Protein AF-A0A2E4EII8-F1 (afdb_monomer_lite)

pLDDT: mean 91.2, std 9.84, range [49.47, 97.19]

Secondary structure (DSSP, 8-state):
--TT-EEEEEEEEE-TTS-EEEEEEEEEEHHHHHHHHHHHHHHHHHHHTT---HHHHHHHHHHHHHTT--

Radius of gyration: 13.53 Å; chains: 1; bounding box: 37×23×30 Å

Structure (mmCIF, N/CA/C/O backbone):
data_AF-A0A2E4EII8-F1
#
_entry.id   AF-A0A2E4EII8-F1
#
loop_
_atom_site.group_PDB
_atom_site.id
_atom_site.type_symbol
_atom_site.label_atom_id
_atom_site.label_alt_id
_atom_site.label_comp_id
_atom_site.label_asym_id
_atom_site.label_entity_id
_atom_site.label_seq_id
_atom_site.pdbx_PDB_ins_code
_atom_site.Cartn_x
_atom_site.Cartn_y
_atom_site.Cartn_z
_atom_site.occupancy
_atom_site.B_iso_or_equiv
_atom_site.auth_seq_id
_atom_site.auth_comp_id
_atom_site.auth_asym_id
_atom_site.auth_atom_id
_atom_site.pdbx_PDB_model_num
ATOM 1 N N . MET A 1 1 ? -19.973 -15.456 6.940 1.00 49.47 1 MET A N 1
ATOM 2 C CA . MET A 1 1 ? -19.038 -14.553 7.640 1.00 49.47 1 MET A CA 1
ATOM 3 C C . MET A 1 1 ? -19.643 -13.165 7.559 1.00 49.47 1 MET A C 1
ATOM 5 O O . MET A 1 1 ? -20.170 -12.827 6.506 1.00 49.47 1 MET A O 1
ATOM 9 N N . SER A 1 2 ? -19.732 -12.450 8.678 1.00 49.53 2 SER A N 1
ATOM 10 C CA . SER A 1 2 ? -20.339 -11.114 8.723 1.00 49.53 2 SER A CA 1
ATOM 11 C C . SER A 1 2 ? -19.464 -10.146 7.923 1.00 49.53 2 SER A C 1
ATOM 13 O O . SER A 1 2 ? -18.264 -10.091 8.155 1.00 49.53 2 SER A O 1
ATOM 15 N N . GLN A 1 3 ? -20.047 -9.400 6.982 1.00 53.31 3 GLN A N 1
ATOM 16 C CA . GLN A 1 3 ? -19.362 -8.445 6.092 1.00 53.31 3 GLN A CA 1
ATOM 17 C C . GLN A 1 3 ? -18.829 -7.182 6.805 1.00 53.31 3 GLN A C 1
ATOM 19 O O . GLN A 1 3 ? -18.703 -6.135 6.184 1.00 53.31 3 GLN A O 1
ATOM 24 N N . ASN A 1 4 ? -18.558 -7.242 8.110 1.00 63.34 4 ASN A N 1
ATOM 25 C CA . ASN A 1 4 ? -18.239 -6.055 8.905 1.00 63.34 4 ASN A CA 1
ATOM 26 C C . ASN A 1 4 ? -17.147 -6.278 9.955 1.00 63.34 4 ASN A C 1
ATOM 28 O O . ASN A 1 4 ? -17.024 -5.479 10.882 1.00 63.34 4 ASN A O 1
ATOM 32 N N . ASP A 1 5 ? -16.361 -7.347 9.822 1.00 87.81 5 ASP A N 1
ATOM 33 C CA . ASP A 1 5 ? -15.187 -7.524 10.668 1.00 87.81 5 ASP A CA 1
ATOM 34 C C . ASP A 1 5 ? -14.153 -6.487 10.237 1.00 87.81 5 ASP A C 1
ATOM 36 O O . ASP A 1 5 ? -13.647 -6.504 9.106 1.00 87.81 5 ASP A O 1
ATOM 40 N N . LYS A 1 6 ? -13.924 -5.533 11.132 1.00 90.81 6 LYS A N 1
ATOM 41 C CA . LYS A 1 6 ? -12.910 -4.508 10.990 1.00 90.81 6 LYS A CA 1
ATOM 42 C C . LYS A 1 6 ? -11.626 -4.946 11.676 1.00 90.81 6 LYS A C 1
ATOM 44 O O . LYS A 1 6 ? -11.659 -5.709 12.641 1.00 90.81 6 LYS A O 1
ATOM 49 N N . ILE A 1 7 ? -10.507 -4.474 11.152 1.00 91.62 7 ILE A N 1
ATOM 50 C CA . ILE A 1 7 ? -9.179 -4.727 11.687 1.00 91.62 7 ILE A CA 1
ATOM 51 C C . ILE A 1 7 ? -8.412 -3.417 11.788 1.00 91.62 7 ILE A C 1
ATOM 53 O O . ILE A 1 7 ? -8.544 -2.539 10.933 1.00 91.62 7 ILE A O 1
ATOM 57 N N . ASP A 1 8 ? -7.582 -3.327 12.817 1.00 92.50 8 ASP A N 1
ATOM 58 C CA . ASP A 1 8 ? -6.603 -2.260 12.934 1.00 92.50 8 ASP A CA 1
ATOM 59 C C . ASP A 1 8 ? -5.406 -2.581 12.043 1.00 92.50 8 ASP A C 1
ATOM 61 O O . ASP A 1 8 ? -4.817 -3.665 12.123 1.00 92.50 8 ASP A O 1
ATOM 65 N N . ILE A 1 9 ? -5.035 -1.626 11.200 1.00 90.38 9 ILE A N 1
ATOM 66 C CA . ILE A 1 9 ? -3.820 -1.682 10.397 1.00 90.38 9 ILE A CA 1
ATOM 67 C C . ILE A 1 9 ? -2.893 -0.528 10.758 1.00 90.38 9 ILE A C 1
ATOM 69 O O . ILE A 1 9 ? -3.317 0.522 11.246 1.00 90.38 9 ILE A O 1
ATOM 73 N N . THR A 1 10 ? -1.610 -0.729 10.477 1.00 92.00 10 THR A N 1
ATOM 74 C CA . THR A 1 10 ? -0.575 0.289 10.626 1.00 92.00 10 THR A CA 1
ATOM 75 C C . THR A 1 10 ? 0.193 0.415 9.320 1.00 92.00 10 THR A C 1
ATOM 77 O O . THR A 1 10 ? 0.717 -0.575 8.808 1.00 92.00 10 THR A O 1
ATOM 80 N N . LEU A 1 11 ? 0.273 1.635 8.797 1.00 88.88 11 LEU A N 1
ATOM 81 C CA . LEU A 1 11 ? 1.016 1.983 7.593 1.00 88.88 11 LEU A CA 1
ATOM 82 C C . LEU A 1 11 ? 2.153 2.924 7.961 1.00 88.88 11 LEU A C 1
ATOM 84 O O . LEU A 1 11 ? 1.942 3.913 8.658 1.00 88.88 11 LEU A O 1
ATOM 88 N N . ASN A 1 12 ? 3.354 2.610 7.488 1.00 92.06 12 ASN A N 1
ATOM 89 C CA . ASN A 1 12 ? 4.526 3.446 7.699 1.00 92.06 12 ASN A CA 1
ATOM 90 C C . ASN A 1 12 ? 4.876 4.172 6.403 1.00 92.06 12 ASN A C 1
ATOM 92 O O . ASN A 1 12 ? 4.959 3.549 5.344 1.00 92.06 12 ASN A O 1
ATOM 96 N N . GLU A 1 13 ? 5.120 5.472 6.511 1.00 89.69 13 GLU A N 1
ATOM 97 C CA . GLU A 1 13 ? 5.756 6.258 5.462 1.00 89.69 13 GLU A CA 1
ATOM 98 C C . GLU A 1 13 ? 7.267 6.133 5.634 1.00 89.69 13 GLU A C 1
ATOM 100 O O . GLU A 1 13 ? 7.781 6.308 6.743 1.00 89.69 13 GLU A O 1
ATOM 105 N N . PHE A 1 14 ? 7.973 5.816 4.553 1.00 93.56 14 PHE A N 1
ATOM 106 C CA . PHE A 1 14 ? 9.418 5.631 4.567 1.00 93.56 14 PHE A CA 1
ATOM 107 C C . PHE A 1 14 ? 10.107 6.737 3.769 1.00 93.56 14 PHE A C 1
ATOM 109 O O . PHE A 1 14 ? 9.634 7.114 2.697 1.00 93.56 14 PHE A O 1
ATOM 116 N N . ASP A 1 15 ? 11.236 7.229 4.275 1.00 93.50 15 ASP A N 1
ATOM 117 C CA . ASP A 1 15 ? 12.128 8.091 3.502 1.00 93.50 15 ASP A CA 1
ATOM 118 C C . ASP A 1 15 ? 12.897 7.302 2.421 1.00 93.50 15 ASP A C 1
ATOM 120 O O . ASP A 1 15 ? 12.793 6.077 2.299 1.00 93.50 15 ASP A O 1
ATOM 124 N N . ASN A 1 16 ? 13.699 8.012 1.622 1.00 94.88 16 ASN A N 1
ATOM 125 C CA . ASN A 1 16 ? 14.512 7.404 0.562 1.00 94.88 16 ASN A CA 1
ATOM 126 C C . ASN A 1 16 ? 15.582 6.428 1.088 1.00 94.88 16 ASN A C 1
ATOM 128 O O . ASN A 1 16 ? 16.087 5.615 0.313 1.00 94.88 16 ASN A O 1
ATOM 132 N N . ASP A 1 17 ? 15.920 6.503 2.376 1.00 95.75 17 ASP A N 1
ATOM 133 C CA . ASP A 1 17 ? 16.881 5.622 3.040 1.00 95.75 17 ASP A CA 1
ATOM 134 C C . ASP A 1 17 ? 16.196 4.382 3.652 1.00 95.75 17 ASP A C 1
ATOM 136 O O . ASP A 1 17 ? 16.866 3.475 4.150 1.00 95.75 17 ASP A O 1
ATOM 140 N N . GLY A 1 18 ? 14.863 4.303 3.575 1.00 92.81 18 GLY A N 1
ATOM 141 C CA . GLY A 1 18 ? 14.064 3.199 4.095 1.00 92.81 18 GLY A CA 1
ATOM 142 C C . GLY A 1 18 ? 13.782 3.293 5.593 1.00 92.81 18 GLY A C 1
ATOM 143 O O . GLY A 1 18 ? 13.384 2.294 6.197 1.00 92.81 18 GLY A O 1
ATOM 144 N N . ASN A 1 19 ? 13.966 4.463 6.208 1.00 95.12 19 ASN A N 1
ATOM 145 C CA . ASN A 1 19 ? 13.582 4.692 7.596 1.00 95.12 19 ASN A CA 1
ATOM 146 C C . ASN A 1 19 ? 12.120 5.127 7.662 1.00 95.12 19 ASN A C 1
ATOM 148 O O . ASN A 1 19 ? 11.684 5.977 6.888 1.00 95.12 19 ASN A O 1
ATOM 152 N N . ALA A 1 20 ? 11.363 4.567 8.607 1.00 94.38 20 ALA A N 1
ATOM 153 C CA . ALA A 1 20 ? 10.002 5.020 8.857 1.00 94.38 20 ALA A CA 1
ATOM 154 C C . ALA A 1 20 ? 10.034 6.438 9.453 1.00 94.38 20 ALA A C 1
ATOM 156 O O . ALA A 1 20 ? 10.601 6.646 10.527 1.00 94.38 20 ALA A O 1
ATOM 157 N N . VAL A 1 21 ? 9.428 7.399 8.758 1.00 96.19 21 VAL A N 1
ATOM 158 C CA . VAL A 1 21 ? 9.334 8.808 9.179 1.00 96.19 21 VAL A CA 1
ATOM 159 C C . VAL A 1 21 ? 7.947 9.171 9.699 1.00 96.19 21 VAL A C 1
ATOM 161 O O . VAL A 1 21 ? 7.807 10.145 10.437 1.00 96.19 21 VAL A O 1
ATOM 1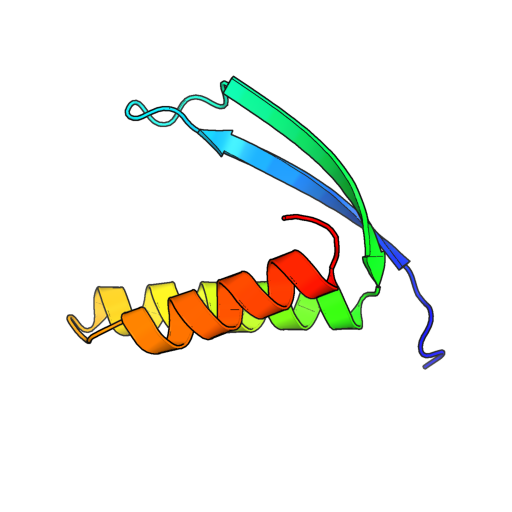64 N N . ASN A 1 22 ? 6.933 8.374 9.359 1.00 91.81 22 ASN A N 1
ATOM 165 C CA . ASN A 1 22 ? 5.563 8.563 9.812 1.00 91.81 22 ASN A CA 1
ATOM 166 C C . ASN A 1 22 ? 4.850 7.216 9.977 1.00 91.81 22 ASN A C 1
ATOM 168 O O . ASN A 1 22 ? 5.206 6.232 9.324 1.00 91.81 22 ASN A O 1
ATOM 172 N N . THR A 1 23 ? 3.835 7.183 10.837 1.00 91.25 23 THR A N 1
ATOM 173 C CA . THR A 1 23 ? 3.034 5.991 11.117 1.00 91.25 23 THR A CA 1
ATOM 174 C C . THR A 1 23 ? 1.565 6.380 11.218 1.00 91.25 23 THR A C 1
ATOM 176 O O . THR A 1 23 ? 1.179 7.189 12.061 1.00 91.25 23 THR A O 1
ATOM 179 N N . HIS A 1 24 ? 0.739 5.753 10.390 1.00 87.00 24 HIS A N 1
ATOM 180 C CA . HIS A 1 24 ? -0.706 5.913 10.370 1.00 87.00 24 HIS A CA 1
ATOM 181 C C . HIS A 1 24 ? -1.362 4.640 10.888 1.00 87.00 24 HIS A C 1
ATOM 183 O O . HIS A 1 24 ? -1.128 3.557 10.352 1.00 87.00 24 HIS A O 1
ATOM 189 N N . SER A 1 25 ? -2.200 4.775 11.913 1.00 91.12 25 SER A N 1
ATOM 190 C CA . SER A 1 25 ? -3.036 3.686 12.416 1.00 91.12 25 SER A CA 1
ATOM 191 C C . SER A 1 25 ? -4.489 3.973 12.093 1.00 91.12 25 SER A C 1
ATOM 193 O O . SER A 1 25 ? -4.971 5.082 12.331 1.00 91.12 25 SER A O 1
ATOM 195 N N . MET A 1 26 ? -5.185 2.976 11.563 1.00 90.88 26 MET A N 1
ATOM 196 C CA . MET A 1 26 ? -6.592 3.103 11.213 1.00 90.88 26 MET A CA 1
ATOM 197 C C . MET A 1 26 ? -7.313 1.768 11.248 1.00 90.88 26 MET A C 1
ATOM 199 O O . MET A 1 26 ? -6.700 0.707 11.155 1.00 90.88 26 MET A O 1
ATOM 203 N N . GLU A 1 27 ? -8.631 1.860 11.337 1.00 94.06 27 GLU A N 1
ATOM 204 C CA . GLU A 1 27 ? -9.528 0.721 11.345 1.00 94.06 27 GLU A CA 1
ATOM 205 C C . GLU A 1 27 ? -10.213 0.613 9.974 1.00 94.06 27 GLU A C 1
ATOM 207 O O . GLU A 1 27 ? -10.980 1.498 9.586 1.00 94.06 27 GLU A O 1
ATOM 212 N N . ILE A 1 28 ? -9.961 -0.479 9.252 1.00 93.25 28 ILE A N 1
ATOM 213 C CA . ILE A 1 28 ? -10.575 -0.756 7.945 1.00 93.25 28 ILE A CA 1
ATOM 214 C C . ILE A 1 28 ? -11.286 -2.105 7.957 1.00 93.25 28 ILE A C 1
ATOM 216 O O . ILE A 1 28 ? -11.033 -2.955 8.810 1.00 93.25 28 ILE A O 1
ATOM 220 N N . SER A 1 29 ? -12.198 -2.328 7.012 1.00 93.75 29 SER A N 1
ATOM 221 C CA . SER A 1 29 ? -12.813 -3.649 6.862 1.00 93.75 29 SER A CA 1
ATOM 222 C C . SER A 1 29 ? -11.795 -4.684 6.377 1.00 93.75 29 SER A C 1
ATOM 224 O O . SER A 1 29 ? -10.869 -4.383 5.624 1.00 93.75 29 SER A O 1
ATOM 226 N N . THR A 1 30 ? -12.007 -5.942 6.752 1.00 92.75 30 THR A N 1
ATOM 227 C CA . THR A 1 30 ? -11.244 -7.081 6.212 1.00 92.75 30 THR A CA 1
ATOM 228 C C . THR A 1 30 ? -11.280 -7.156 4.682 1.00 92.75 30 THR A C 1
ATOM 230 O O . THR A 1 30 ? -10.288 -7.547 4.072 1.00 92.75 30 THR A O 1
ATOM 233 N N . ALA A 1 31 ? -12.389 -6.748 4.056 1.00 92.25 31 ALA A N 1
ATOM 234 C CA . ALA A 1 31 ? -12.516 -6.686 2.602 1.00 92.25 31 ALA A CA 1
ATOM 235 C C . ALA A 1 31 ? -11.584 -5.625 1.993 1.00 92.25 31 ALA A C 1
ATOM 237 O O . ALA A 1 31 ? -10.805 -5.951 1.104 1.00 92.25 31 ALA A O 1
ATOM 238 N N . GLN A 1 32 ? -11.600 -4.400 2.527 1.00 93.50 32 GLN A N 1
ATOM 239 C CA . GLN A 1 32 ? -10.694 -3.317 2.118 1.00 93.50 32 GLN A CA 1
ATOM 240 C C . GLN A 1 32 ? -9.223 -3.709 2.299 1.00 93.50 32 GLN A C 1
ATOM 242 O O . GLN A 1 32 ? -8.409 -3.521 1.400 1.00 93.50 32 GLN A O 1
ATOM 247 N N . ALA A 1 33 ? -8.885 -4.329 3.433 1.00 92.56 33 ALA A N 1
ATOM 248 C CA . ALA A 1 33 ? -7.527 -4.801 3.684 1.00 92.56 33 ALA A CA 1
ATOM 249 C C . ALA A 1 33 ? -7.086 -5.852 2.656 1.00 92.56 33 ALA A C 1
ATOM 251 O O . ALA A 1 33 ? -5.961 -5.806 2.159 1.00 92.56 33 ALA A O 1
ATOM 252 N N . SER A 1 34 ? -7.972 -6.796 2.323 1.00 94.38 34 SER A N 1
ATOM 253 C CA . SER A 1 34 ? -7.703 -7.820 1.312 1.00 94.38 34 SER A CA 1
ATOM 254 C C . SER A 1 34 ? -7.471 -7.215 -0.072 1.00 94.38 34 SER A C 1
ATOM 256 O O . SER A 1 34 ? -6.605 -7.705 -0.795 1.00 94.38 34 SER A O 1
ATOM 258 N N . ASP A 1 35 ? -8.228 -6.182 -0.431 1.00 94.44 35 ASP A N 1
ATOM 259 C CA . ASP A 1 35 ? -8.145 -5.508 -1.728 1.00 94.44 35 ASP A CA 1
ATOM 260 C C . ASP A 1 35 ? -6.803 -4.776 -1.889 1.00 94.44 35 ASP A C 1
ATOM 262 O O . ASP A 1 35 ? -6.038 -5.037 -2.821 1.00 94.44 35 ASP A O 1
ATOM 266 N N . VAL A 1 36 ? -6.427 -3.985 -0.877 1.00 93.94 36 VAL A N 1
ATOM 267 C CA . VAL A 1 36 ? -5.125 -3.302 -0.809 1.00 93.94 36 VAL A CA 1
ATOM 268 C C . VAL A 1 36 ? -3.964 -4.302 -0.889 1.00 93.94 36 VAL A C 1
ATOM 270 O O . VAL A 1 36 ? -3.015 -4.097 -1.648 1.00 93.94 36 VAL A O 1
ATOM 273 N N . ILE A 1 37 ? -4.029 -5.415 -0.144 1.00 94.50 37 ILE A N 1
ATOM 274 C CA . ILE A 1 37 ? -2.988 -6.457 -0.176 1.00 94.50 37 ILE A CA 1
ATOM 275 C C . ILE A 1 37 ? -2.892 -7.099 -1.567 1.00 94.50 37 ILE A C 1
ATOM 277 O O . ILE A 1 37 ? -1.781 -7.362 -2.037 1.00 94.50 37 ILE A O 1
ATOM 281 N N . ALA A 1 38 ? -4.024 -7.356 -2.229 1.00 96.19 38 ALA A N 1
ATOM 282 C CA . ALA A 1 38 ? -4.053 -7.978 -3.548 1.00 96.19 38 ALA A CA 1
ATOM 283 C C . ALA A 1 38 ? -3.388 -7.090 -4.610 1.00 96.19 38 ALA A C 1
ATOM 285 O O . ALA A 1 38 ? -2.453 -7.551 -5.274 1.00 96.19 38 ALA A O 1
ATOM 286 N N . HIS A 1 39 ? -3.793 -5.822 -4.718 1.00 97.00 39 HIS A N 1
ATOM 287 C CA . HIS A 1 3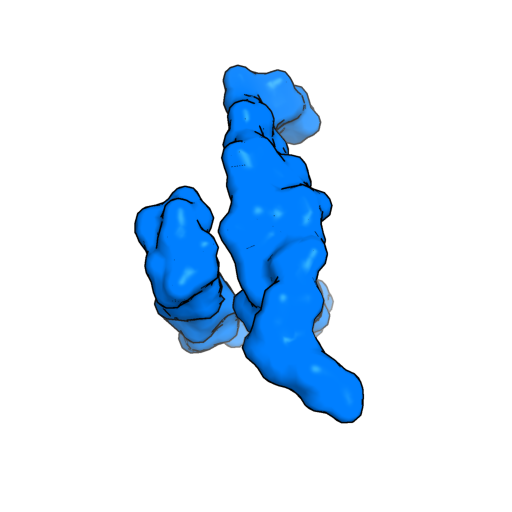9 ? -3.214 -4.888 -5.688 1.00 97.00 39 HIS A CA 1
ATOM 288 C C . HIS A 1 39 ? -1.735 -4.592 -5.392 1.00 97.00 39 HIS A C 1
ATOM 290 O O . HIS A 1 39 ? -0.898 -4.633 -6.298 1.00 97.00 39 HIS A O 1
ATOM 296 N N . ALA A 1 40 ? -1.349 -4.424 -4.120 1.00 95.25 40 ALA A N 1
ATOM 297 C CA . ALA A 1 40 ? 0.057 -4.256 -3.744 1.00 95.25 40 ALA A CA 1
ATOM 298 C C . ALA A 1 40 ? 0.916 -5.480 -4.124 1.00 95.25 40 ALA A C 1
ATOM 300 O O . ALA A 1 40 ? 2.026 -5.339 -4.649 1.00 95.25 40 ALA A O 1
ATOM 301 N N . ALA A 1 41 ? 0.404 -6.698 -3.908 1.00 97.19 41 ALA A N 1
ATOM 302 C CA . ALA A 1 41 ? 1.091 -7.923 -4.308 1.00 97.19 41 ALA A CA 1
ATOM 303 C C . ALA A 1 41 ? 1.224 -8.033 -5.836 1.00 97.19 41 ALA A C 1
ATOM 305 O O . ALA A 1 41 ? 2.299 -8.382 -6.335 1.00 97.19 41 ALA A O 1
ATOM 306 N N . GLN A 1 42 ? 0.170 -7.700 -6.585 1.00 96.38 42 GLN A N 1
ATOM 307 C CA . GLN A 1 42 ? 0.190 -7.670 -8.049 1.00 96.38 42 GLN A CA 1
ATOM 308 C C . GLN A 1 42 ? 1.223 -6.669 -8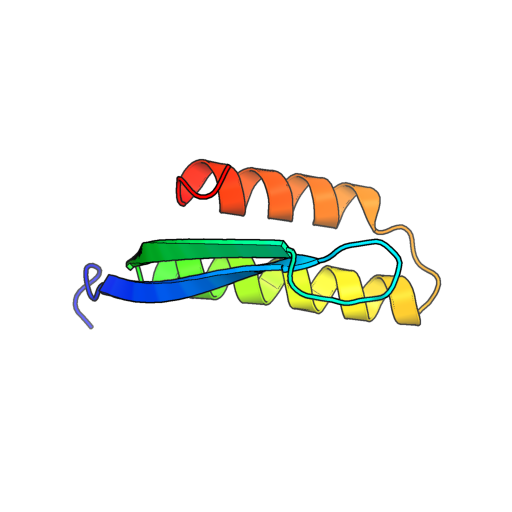.580 1.00 96.38 42 GLN A C 1
ATOM 310 O O . GLN A 1 42 ? 2.020 -7.035 -9.447 1.00 96.38 42 GLN A O 1
ATOM 315 N N . ALA A 1 43 ? 1.293 -5.461 -8.010 1.00 96.69 43 ALA A N 1
ATOM 316 C CA . ALA A 1 43 ? 2.286 -4.455 -8.384 1.00 96.69 43 ALA A CA 1
ATOM 317 C C . ALA A 1 43 ? 3.719 -4.983 -8.203 1.00 96.69 43 ALA A C 1
ATOM 319 O O . ALA A 1 43 ? 4.559 -4.844 -9.095 1.00 96.69 43 ALA A O 1
ATOM 320 N N . ILE A 1 44 ? 4.003 -5.670 -7.087 1.00 96.19 44 ILE A N 1
ATOM 321 C CA . ILE A 1 44 ? 5.316 -6.289 -6.839 1.00 96.19 44 ILE A CA 1
ATOM 322 C C . ILE A 1 44 ? 5.619 -7.384 -7.871 1.00 96.19 44 ILE A C 1
ATOM 324 O O . ILE A 1 44 ? 6.741 -7.446 -8.383 1.00 96.19 44 ILE A O 1
ATOM 328 N N . ILE A 1 45 ? 4.649 -8.252 -8.172 1.00 97.00 45 ILE A N 1
ATOM 329 C CA . ILE A 1 45 ? 4.813 -9.355 -9.130 1.00 97.00 45 ILE A CA 1
ATOM 330 C C . ILE A 1 45 ? 5.115 -8.809 -10.529 1.00 97.00 45 ILE A C 1
ATOM 332 O O . ILE A 1 45 ? 6.103 -9.219 -11.143 1.00 97.00 45 ILE A O 1
ATOM 336 N N . ILE A 1 46 ? 4.315 -7.857 -11.011 1.00 96.38 46 ILE A N 1
ATOM 337 C CA . ILE A 1 46 ? 4.473 -7.267 -12.345 1.00 96.38 46 ILE A CA 1
ATOM 338 C C . ILE A 1 46 ? 5.792 -6.496 -12.438 1.00 96.38 46 ILE A C 1
ATOM 340 O O . ILE A 1 46 ? 6.552 -6.705 -13.386 1.00 96.38 46 ILE A O 1
ATOM 344 N N . ARG A 1 47 ? 6.129 -5.687 -11.423 1.00 97.19 47 ARG A N 1
ATOM 345 C CA . ARG A 1 47 ? 7.413 -4.973 -11.360 1.00 97.19 47 ARG A CA 1
ATOM 346 C C . ARG A 1 47 ? 8.597 -5.933 -11.457 1.00 97.19 47 ARG A C 1
ATOM 348 O O . ARG A 1 47 ? 9.543 -5.668 -12.193 1.00 97.19 47 ARG A O 1
ATOM 355 N N . ARG A 1 48 ? 8.563 -7.057 -10.731 1.00 96.88 48 ARG A N 1
ATOM 356 C CA . ARG A 1 48 ? 9.631 -8.075 -10.768 1.00 96.88 48 ARG A CA 1
ATOM 357 C C . ARG A 1 48 ? 9.744 -8.770 -12.121 1.00 96.88 48 ARG A C 1
ATOM 359 O O . ARG A 1 48 ? 10.841 -9.169 -12.494 1.00 96.88 48 ARG A O 1
ATOM 366 N N . ALA A 1 49 ? 8.639 -8.892 -12.849 1.00 96.88 49 ALA A N 1
ATOM 367 C CA . ALA A 1 49 ? 8.627 -9.400 -14.215 1.00 96.88 49 ALA A CA 1
ATOM 368 C C . ALA A 1 49 ? 9.078 -8.357 -15.261 1.00 96.88 49 ALA A C 1
ATOM 370 O O . ALA A 1 49 ? 9.156 -8.688 -16.442 1.00 96.88 49 ALA A O 1
ATOM 371 N N . GLY A 1 50 ? 9.371 -7.114 -14.854 1.00 96.50 50 GLY A N 1
ATOM 372 C CA . GLY A 1 50 ? 9.708 -6.013 -15.761 1.00 96.50 50 GLY A CA 1
ATOM 373 C C . GLY A 1 50 ? 8.507 -5.467 -16.542 1.00 96.50 50 GLY A C 1
ATOM 374 O O . GLY A 1 50 ? 8.696 -4.850 -17.587 1.00 96.50 50 GLY A O 1
ATOM 375 N N . GLY A 1 51 ? 7.283 -5.728 -16.073 1.00 96.00 51 GLY A N 1
ATOM 376 C CA . GLY A 1 51 ? 6.052 -5.247 -16.697 1.00 96.00 51 GLY A CA 1
ATOM 377 C C . GLY A 1 51 ? 5.692 -3.812 -16.303 1.00 96.00 51 GLY A C 1
ATOM 378 O O . GLY A 1 51 ? 6.259 -3.246 -15.368 1.00 96.00 51 GLY A O 1
ATOM 379 N N . ASN A 1 52 ? 4.717 -3.242 -17.015 1.00 95.25 52 ASN A N 1
ATOM 380 C CA . ASN A 1 52 ? 4.127 -1.953 -16.663 1.00 95.25 52 ASN A CA 1
ATOM 381 C C . ASN A 1 52 ? 3.183 -2.124 -15.457 1.00 95.25 52 ASN A C 1
ATOM 383 O O . ASN A 1 52 ? 2.272 -2.949 -15.514 1.00 95.25 52 ASN A O 1
ATOM 387 N N . ILE A 1 53 ? 3.410 -1.348 -14.395 1.00 97.12 53 ILE A N 1
ATOM 388 C CA . ILE A 1 53 ? 2.620 -1.369 -13.159 1.00 97.12 53 ILE A CA 1
ATOM 389 C C . ILE A 1 53 ? 1.601 -0.233 -13.042 1.00 97.12 53 ILE A C 1
ATOM 391 O O . ILE A 1 53 ? 0.836 -0.264 -12.090 1.00 97.12 53 ILE A O 1
ATOM 395 N N . ASP A 1 54 ? 1.563 0.722 -13.974 1.00 96.69 54 ASP A N 1
ATOM 396 C CA . ASP A 1 54 ? 0.769 1.956 -13.871 1.00 96.69 54 ASP A CA 1
ATOM 397 C C . ASP A 1 54 ? -0.706 1.654 -13.572 1.00 96.69 54 ASP A C 1
ATOM 399 O O . ASP A 1 54 ? -1.226 2.096 -12.559 1.00 96.69 54 ASP A O 1
ATOM 403 N N . ALA A 1 55 ? -1.338 0.774 -14.356 1.00 93.81 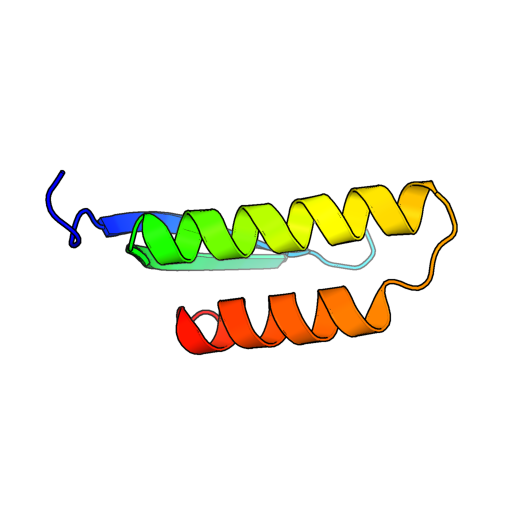55 ALA A N 1
ATOM 404 C CA . ALA A 1 55 ? -2.742 0.409 -14.148 1.00 93.81 55 ALA A CA 1
ATOM 405 C C . ALA A 1 55 ? -3.012 -0.246 -12.779 1.00 93.81 55 ALA A C 1
ATOM 407 O O . ALA A 1 55 ? -4.072 -0.050 -12.199 1.00 93.81 55 ALA A O 1
ATOM 408 N N . VAL A 1 56 ? -2.059 -1.020 -12.246 1.00 95.62 56 VAL A N 1
ATOM 409 C CA . VAL A 1 56 ? -2.209 -1.645 -10.920 1.00 95.62 56 VAL A CA 1
ATOM 410 C C . VAL A 1 56 ? -1.935 -0.642 -9.803 1.00 95.62 56 VAL A C 1
ATOM 412 O O . VAL A 1 56 ? -2.497 -0.772 -8.720 1.00 95.62 56 VAL A O 1
ATOM 415 N N . LEU A 1 57 ? -1.082 0.356 -10.044 1.00 96.81 57 LEU A N 1
ATOM 416 C CA . LEU A 1 57 ? -0.900 1.466 -9.117 1.00 96.81 57 LEU A CA 1
ATOM 417 C C . LEU A 1 57 ? -2.142 2.359 -9.073 1.00 96.81 57 LEU A C 1
ATOM 419 O O . LEU A 1 57 ? -2.524 2.738 -7.974 1.00 96.81 57 LEU A O 1
ATOM 423 N N . ASP A 1 58 ? -2.798 2.606 -10.209 1.00 97.06 58 ASP A N 1
ATOM 424 C CA . ASP A 1 58 ? -4.067 3.342 -10.266 1.00 97.06 58 ASP A CA 1
ATOM 425 C C . ASP A 1 58 ? -5.164 2.607 -9.466 1.00 97.06 58 ASP A C 1
ATOM 427 O O . ASP A 1 58 ? -5.844 3.210 -8.637 1.00 97.06 58 ASP A O 1
ATOM 431 N N . GLU A 1 59 ? -5.299 1.284 -9.644 1.00 96.44 59 GLU A N 1
ATOM 432 C CA . GLU A 1 59 ? -6.247 0.463 -8.867 1.00 96.44 59 GLU A CA 1
ATOM 433 C C . GLU A 1 59 ? -5.889 0.415 -7.371 1.00 96.44 59 GLU A C 1
ATOM 435 O O . GLU A 1 59 ? -6.766 0.488 -6.5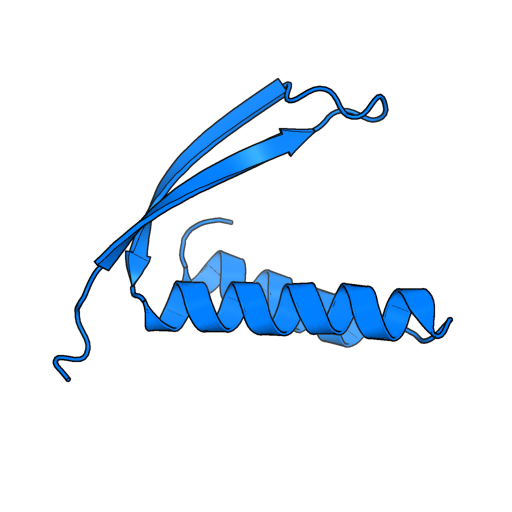09 1.00 96.44 59 GLU A O 1
ATOM 440 N N . LEU A 1 60 ? -4.596 0.325 -7.036 1.00 96.19 60 LEU A N 1
ATOM 441 C CA . LEU A 1 60 ? -4.140 0.374 -5.647 1.00 96.19 60 LEU A CA 1
ATOM 442 C C . LEU A 1 60 ? -4.437 1.737 -5.007 1.00 96.19 60 LEU A C 1
ATOM 444 O O . LEU A 1 60 ? -4.853 1.780 -3.851 1.00 96.19 60 LEU A O 1
ATOM 448 N N . GLU A 1 61 ? -4.224 2.834 -5.732 1.00 95.62 61 GLU A N 1
ATOM 449 C CA . GLU A 1 61 ? -4.547 4.185 -5.274 1.00 95.62 61 GLU A CA 1
ATOM 450 C C . GLU A 1 61 ? -6.050 4.315 -5.004 1.00 95.62 61 GLU A C 1
ATOM 452 O O . GLU A 1 61 ? -6.433 4.748 -3.917 1.00 95.62 61 GLU A O 1
ATOM 457 N N . GLU A 1 62 ? -6.902 3.831 -5.914 1.00 95.50 62 GLU A N 1
ATOM 458 C CA . GLU A 1 62 ? -8.354 3.802 -5.708 1.00 95.50 62 GLU A CA 1
ATOM 459 C C . GLU A 1 62 ? -8.741 2.993 -4.458 1.00 95.50 62 GLU A C 1
ATOM 461 O O . GLU A 1 62 ? -9.504 3.478 -3.615 1.00 95.50 62 GLU A O 1
ATOM 466 N N . ALA A 1 63 ? -8.174 1.796 -4.279 1.00 93.75 63 ALA A N 1
ATOM 467 C CA . ALA A 1 63 ? -8.437 0.954 -3.111 1.00 93.75 63 ALA A CA 1
ATOM 468 C C . ALA A 1 63 ? -8.020 1.637 -1.795 1.00 93.75 63 ALA A C 1
ATOM 470 O O . ALA A 1 63 ? -8.733 1.555 -0.786 1.00 93.75 63 ALA A O 1
ATOM 471 N N . LEU A 1 64 ? -6.887 2.346 -1.792 1.00 92.19 64 LEU A N 1
ATOM 472 C CA . LEU A 1 64 ? -6.406 3.110 -0.640 1.00 92.19 64 LEU A CA 1
ATOM 473 C C . LEU A 1 64 ? -7.322 4.303 -0.328 1.00 92.19 64 LEU A C 1
ATOM 475 O O . LEU A 1 64 ? -7.675 4.500 0.839 1.00 92.19 64 LEU A O 1
ATOM 479 N N . THR A 1 65 ? -7.781 5.041 -1.341 1.00 93.00 65 THR A N 1
ATOM 480 C CA . THR A 1 65 ? -8.735 6.150 -1.173 1.00 93.00 65 THR A CA 1
ATOM 481 C C . THR A 1 65 ? -10.088 5.669 -0.649 1.00 93.00 65 THR A C 1
ATOM 483 O O . THR A 1 65 ? -10.625 6.227 0.307 1.00 93.00 65 THR A O 1
ATOM 486 N N . VAL A 1 66 ? -10.641 4.582 -1.198 1.00 90.38 66 VAL A N 1
ATOM 487 C CA . VAL A 1 66 ? -11.907 3.990 -0.715 1.00 90.38 66 VAL A CA 1
ATOM 488 C C . VAL A 1 66 ? -11.781 3.472 0.722 1.00 90.38 66 VAL A C 1
ATOM 490 O O . VAL A 1 66 ? -12.751 3.475 1.484 1.00 90.38 66 VAL A O 1
ATOM 493 N N . SER A 1 67 ? -10.582 3.045 1.117 1.00 87.75 67 SER A N 1
ATOM 494 C CA . SER A 1 67 ? -10.267 2.636 2.490 1.00 87.75 67 SER A CA 1
ATOM 495 C C . SER A 1 67 ? -10.081 3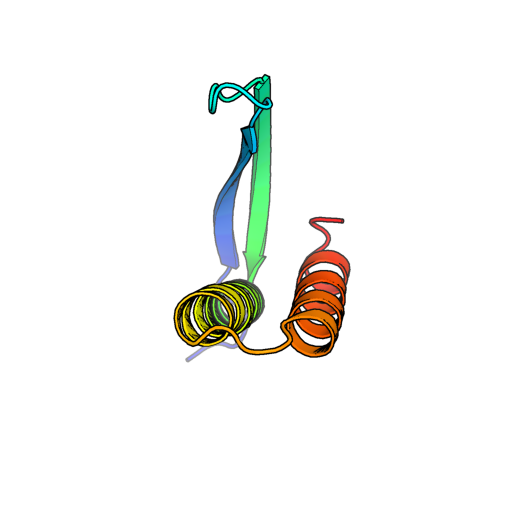.816 3.452 1.00 87.75 67 SER A C 1
ATOM 497 O O . SER A 1 67 ? -9.981 3.602 4.658 1.00 87.75 67 SER A O 1
ATOM 499 N N . GLY A 1 68 ? -10.056 5.051 2.940 1.00 84.50 68 GLY A N 1
ATOM 500 C CA . GLY A 1 68 ? -9.801 6.270 3.706 1.00 84.50 68 GLY A CA 1
ATOM 501 C C . GLY A 1 68 ? -8.340 6.448 4.117 1.00 84.50 68 GLY A C 1
ATOM 502 O O . GLY A 1 68 ? -8.067 7.262 4.999 1.00 84.50 68 GLY A O 1
ATOM 503 N N . VAL A 1 69 ? -7.423 5.667 3.527 1.00 82.00 69 VAL A N 1
ATOM 504 C CA . VAL A 1 69 ? -5.969 5.767 3.745 1.00 82.00 69 VAL A CA 1
ATOM 505 C C . VAL A 1 69 ? -5.411 7.024 3.080 1.00 82.00 69 VAL A C 1
ATOM 507 O O . VAL A 1 69 ? -4.566 7.693 3.676 1.00 82.00 69 VAL A O 1
ATOM 510 N N . LEU A 1 70 ? -5.879 7.313 1.860 1.00 83.38 70 LEU A N 1
ATOM 511 C CA . LEU A 1 70 ? -5.513 8.466 1.033 1.00 83.38 70 LEU A CA 1
ATOM 512 C C . LEU A 1 70 ? -6.702 9.409 0.836 1.00 83.38 70 LEU A C 1
ATOM 514 O O . LEU A 1 70 ? -7.839 8.898 0.711 1.00 83.38 70 LEU A O 1
#

Foldseek 3Di:
DDQADKDKDKDFDADPVRDGPDIDIDIFTPVLVVQLVVLVVVLVVQVVVVHDSVVSVVSNVVSCVVRVND

Sequence (70 aa):
MSQNDKIDITLNEFDNDGNAVNTHSMEISTAQASDVIAHAAQAIIIRRAGGNIDAVLDELEEALTVSGVL